Protein AF-X1B715-F1 (afdb_monomer_lite)

Sequence (62 aa):
MENNEPTTMPDELVERLKTTKNRAEIALLLIEINRMDLIYTVIEDLAYGVQIITDKFCVNSR

pLDDT: mean 86.21, std 17.03, range [41.88, 97.56]

Organism: NCBI:txid412755

Foldseek 3Di:
DPPPDPDPDDPVLVVLVVVLVVLVVVLVVCVVVVVPVCNVVSVVVNVVSVCVNCVPPVPPPD

Secondary structure (DSSP, 8-state):
-------PPPHHHHHHHHHHHHHHHHHHHHHHTT-HHHHHHHHHHHHHHHHHHIIIIIS---

Structure (mmCIF, N/CA/C/O backbone):
data_AF-X1B715-F1
#
_entry.id   AF-X1B715-F1
#
loop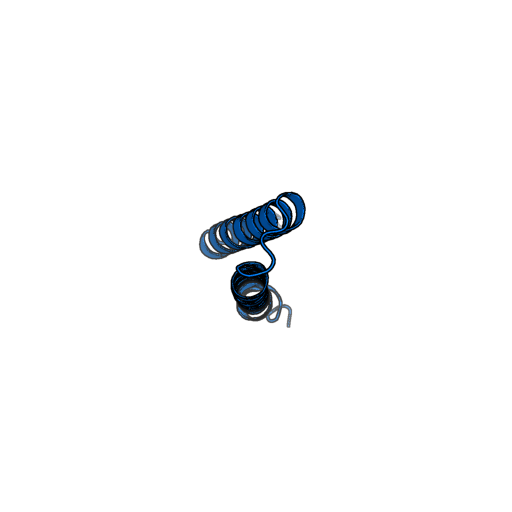_
_atom_site.group_PDB
_atom_site.id
_atom_site.type_symbol
_atom_site.label_atom_id
_atom_site.label_alt_id
_atom_site.label_comp_id
_atom_site.label_asym_id
_atom_site.label_entity_id
_atom_site.label_seq_id
_atom_site.pdbx_PDB_ins_code
_atom_site.Cartn_x
_atom_site.Cartn_y
_atom_site.Cartn_z
_atom_site.occupancy
_atom_site.B_iso_or_equiv
_atom_site.auth_seq_id
_atom_site.auth_comp_id
_atom_site.auth_asym_id
_atom_site.auth_atom_id
_atom_site.pdbx_PDB_model_num
ATOM 1 N N . MET A 1 1 ? 35.103 -12.473 -19.773 1.00 45.22 1 MET A N 1
ATOM 2 C CA . MET A 1 1 ? 34.621 -12.348 -18.385 1.00 45.22 1 MET A CA 1
ATOM 3 C C . MET A 1 1 ? 33.432 -11.417 -18.453 1.00 45.22 1 MET A C 1
ATOM 5 O O . MET A 1 1 ? 33.630 -10.236 -18.699 1.00 45.22 1 MET A O 1
ATOM 9 N N . GLU A 1 2 ? 32.219 -11.962 -18.417 1.00 43.38 2 GLU A N 1
ATOM 10 C CA . GLU A 1 2 ? 31.010 -11.140 -18.332 1.00 43.38 2 GLU A CA 1
ATOM 11 C C . GLU A 1 2 ? 30.984 -10.518 -16.936 1.00 43.38 2 GLU A C 1
ATOM 13 O O . GLU A 1 2 ? 30.926 -11.221 -15.926 1.00 43.38 2 GLU A O 1
ATOM 18 N N . ASN A 1 3 ? 31.142 -9.198 -16.888 1.00 42.69 3 ASN A N 1
ATOM 19 C CA . ASN A 1 3 ? 31.002 -8.429 -15.665 1.00 42.69 3 ASN A CA 1
ATOM 20 C C . ASN A 1 3 ? 29.517 -8.429 -15.296 1.00 42.69 3 ASN A C 1
ATOM 22 O O . ASN A 1 3 ? 28.728 -7.697 -15.887 1.00 42.69 3 ASN A O 1
ATOM 26 N N . ASN A 1 4 ? 29.139 -9.271 -14.335 1.00 51.78 4 ASN A N 1
ATOM 27 C CA . ASN A 1 4 ? 27.846 -9.186 -13.666 1.00 51.78 4 ASN A CA 1
ATOM 28 C C . ASN A 1 4 ? 27.865 -7.956 -12.751 1.00 51.78 4 ASN A C 1
ATOM 30 O O . ASN A 1 4 ? 28.091 -8.068 -11.545 1.00 51.78 4 ASN A O 1
ATOM 34 N N . GLU A 1 5 ? 27.705 -6.769 -13.333 1.00 55.75 5 GLU A N 1
ATOM 35 C CA . GLU A 1 5 ? 27.422 -5.575 -12.548 1.00 55.75 5 GLU A CA 1
ATOM 36 C C . GLU A 1 5 ? 26.055 -5.747 -11.868 1.00 55.75 5 GLU A C 1
ATOM 38 O O . GLU A 1 5 ? 25.095 -6.180 -12.517 1.00 55.75 5 GLU A O 1
ATOM 43 N N . PRO A 1 6 ? 25.937 -5.445 -10.563 1.00 54.53 6 PRO A N 1
ATOM 44 C CA . PRO A 1 6 ? 24.649 -5.457 -9.897 1.00 54.53 6 PRO A CA 1
ATOM 45 C C . PRO A 1 6 ? 23.786 -4.378 -10.548 1.00 54.53 6 PRO A C 1
ATOM 47 O O . PRO A 1 6 ? 24.072 -3.187 -10.444 1.00 54.53 6 PRO A O 1
ATOM 50 N N . THR A 1 7 ? 22.740 -4.805 -11.250 1.00 56.59 7 THR A N 1
ATOM 51 C CA . THR A 1 7 ? 21.753 -3.908 -11.843 1.00 56.59 7 THR A CA 1
ATOM 52 C C . THR A 1 7 ? 21.077 -3.172 -10.694 1.00 56.59 7 THR A C 1
ATOM 54 O O . THR A 1 7 ? 20.344 -3.764 -9.900 1.00 56.59 7 THR A O 1
ATOM 57 N N . THR A 1 8 ? 21.393 -1.889 -10.541 1.00 66.12 8 THR A N 1
ATOM 58 C CA . THR A 1 8 ? 20.775 -1.037 -9.530 1.00 66.12 8 THR A CA 1
ATOM 59 C C . THR A 1 8 ? 19.268 -1.017 -9.761 1.00 66.12 8 THR A C 1
ATOM 61 O O . THR A 1 8 ? 18.788 -0.858 -10.884 1.00 66.12 8 THR A O 1
ATOM 64 N N . MET A 1 9 ? 18.505 -1.252 -8.693 1.00 73.06 9 MET A N 1
ATOM 65 C CA . MET A 1 9 ? 17.048 -1.249 -8.763 1.00 73.06 9 MET A CA 1
ATOM 66 C C . MET A 1 9 ? 16.576 0.159 -9.172 1.00 73.06 9 MET A C 1
ATOM 68 O O . MET A 1 9 ? 17.104 1.126 -8.622 1.00 73.06 9 MET A O 1
ATOM 72 N N . PRO A 1 10 ? 15.620 0.309 -10.110 1.00 83.56 10 PRO A N 1
ATOM 73 C CA . PRO A 1 10 ? 15.185 1.632 -10.552 1.00 83.56 10 PRO A CA 1
ATOM 74 C C . PRO A 1 10 ? 14.680 2.480 -9.378 1.00 83.56 10 PRO A C 1
ATOM 76 O O . PRO A 1 10 ? 13.898 1.983 -8.566 1.00 83.56 10 PRO A O 1
ATOM 79 N N . ASP A 1 11 ? 15.055 3.762 -9.318 1.00 89.25 11 ASP A N 1
ATOM 80 C CA . ASP A 1 11 ? 14.650 4.678 -8.236 1.00 89.25 11 ASP A CA 1
ATOM 81 C C . ASP A 1 11 ? 13.120 4.734 -8.058 1.00 89.25 11 ASP A C 1
ATOM 83 O O . ASP A 1 11 ? 12.612 4.771 -6.937 1.00 89.25 11 ASP A O 1
ATOM 87 N N . GLU A 1 12 ? 12.362 4.648 -9.161 1.00 91.50 12 GLU A N 1
ATOM 88 C CA . GLU A 1 12 ? 10.895 4.576 -9.112 1.00 91.50 12 GLU A CA 1
ATOM 89 C C . GLU A 1 12 ? 10.405 3.329 -8.355 1.00 91.50 12 GLU A C 1
ATOM 91 O O . GLU A 1 12 ? 9.470 3.427 -7.561 1.00 91.50 12 GLU A O 1
ATOM 96 N N . LEU A 1 13 ? 11.027 2.161 -8.560 1.00 93.19 13 LEU A N 1
ATOM 97 C CA . LEU A 1 13 ? 10.636 0.926 -7.874 1.00 93.19 13 LEU A CA 1
ATOM 98 C C . LEU A 1 13 ? 10.901 1.032 -6.368 1.00 93.19 13 LEU A C 1
ATOM 100 O O . LEU A 1 13 ? 10.043 0.657 -5.568 1.00 93.19 13 LEU A O 1
ATOM 104 N N . VAL A 1 14 ? 12.045 1.597 -5.978 1.00 94.62 14 VAL A N 1
ATOM 105 C CA . VAL A 1 14 ? 12.394 1.811 -4.565 1.00 94.62 14 VAL A CA 1
ATOM 106 C C . VAL A 1 14 ? 11.364 2.711 -3.877 1.00 94.62 14 VAL A C 1
ATOM 108 O O . VAL A 1 14 ? 10.835 2.351 -2.821 1.00 94.62 14 VAL A O 1
ATOM 111 N N . GLU A 1 15 ? 11.008 3.840 -4.492 1.00 94.94 15 GLU A N 1
ATOM 112 C CA . GLU A 1 15 ? 10.008 4.764 -3.943 1.00 94.94 15 GLU A CA 1
ATOM 113 C C . GLU A 1 15 ? 8.610 4.132 -3.852 1.00 94.94 15 GLU A C 1
ATOM 115 O O . GL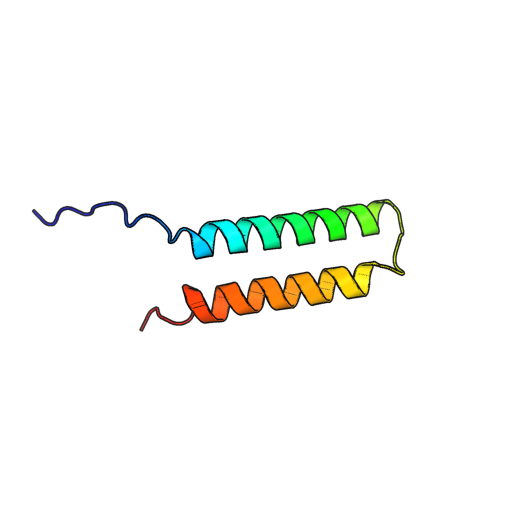U A 1 15 ? 7.895 4.302 -2.854 1.00 94.94 15 GLU A O 1
ATOM 120 N N . ARG A 1 16 ? 8.216 3.333 -4.852 1.00 95.19 16 ARG A N 1
ATOM 121 C CA . ARG A 1 16 ? 6.935 2.609 -4.842 1.00 95.19 16 ARG A CA 1
ATOM 122 C C . ARG A 1 16 ? 6.884 1.552 -3.747 1.00 95.19 16 ARG A C 1
ATOM 124 O O . ARG A 1 16 ? 5.880 1.484 -3.033 1.00 95.19 16 ARG A O 1
ATOM 131 N N . LEU A 1 17 ? 7.946 0.764 -3.580 1.00 95.88 17 LEU A N 1
ATOM 132 C CA . LEU A 1 17 ? 8.057 -0.236 -2.515 1.00 95.88 17 LEU A CA 1
ATOM 133 C C . LEU A 1 17 ? 7.977 0.423 -1.138 1.00 95.88 17 LEU A C 1
ATOM 135 O O . LEU A 1 17 ? 7.194 -0.015 -0.296 1.00 95.88 17 LEU A O 1
ATOM 139 N N . LYS A 1 18 ? 8.718 1.515 -0.927 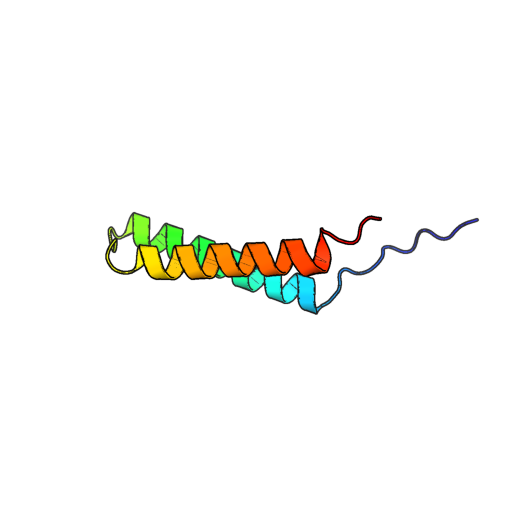1.00 96.50 18 LYS A N 1
ATOM 140 C CA . LYS A 1 18 ? 8.701 2.278 0.327 1.00 96.50 18 LYS A CA 1
ATOM 141 C C . LYS A 1 18 ? 7.310 2.825 0.642 1.00 96.50 18 LYS A C 1
ATOM 143 O O . LYS A 1 18 ? 6.801 2.621 1.740 1.00 96.50 18 LYS A O 1
ATOM 148 N N . THR A 1 19 ? 6.660 3.461 -0.330 1.00 96.00 19 THR A N 1
ATOM 149 C CA . THR A 1 19 ? 5.310 4.014 -0.145 1.00 96.00 19 THR A CA 1
ATOM 150 C C . THR A 1 19 ? 4.285 2.919 0.161 1.00 96.00 19 THR A C 1
ATOM 152 O O . THR A 1 19 ? 3.442 3.078 1.042 1.00 96.00 19 THR A O 1
ATOM 155 N N . THR A 1 20 ? 4.366 1.786 -0.539 1.00 97.06 20 THR A N 1
ATOM 156 C CA . THR A 1 20 ? 3.458 0.644 -0.345 1.00 97.06 20 THR A CA 1
ATOM 157 C C . THR A 1 20 ? 3.672 -0.005 1.023 1.00 97.06 20 THR A C 1
ATOM 159 O O . THR A 1 20 ? 2.703 -0.304 1.717 1.00 97.06 20 THR A O 1
ATOM 162 N N . LYS A 1 21 ? 4.928 -0.129 1.469 1.00 97.38 21 LYS A N 1
ATOM 163 C CA . LYS A 1 21 ? 5.263 -0.580 2.824 1.00 97.38 21 LYS A CA 1
ATOM 164 C C . LYS A 1 21 ? 4.668 0.340 3.893 1.00 97.38 21 LYS A C 1
ATOM 166 O O . LYS A 1 21 ? 4.011 -0.153 4.802 1.00 97.38 21 LYS A O 1
ATOM 171 N N . ASN A 1 22 ? 4.821 1.657 3.753 1.00 96.12 22 ASN A N 1
ATOM 172 C CA . ASN A 1 22 ? 4.256 2.614 4.709 1.00 96.12 22 ASN A CA 1
ATOM 173 C C . ASN A 1 22 ? 2.724 2.484 4.813 1.00 96.12 22 ASN A C 1
ATOM 175 O O . ASN A 1 22 ? 2.170 2.575 5.904 1.00 96.12 22 ASN A O 1
ATOM 179 N N . ARG A 1 23 ? 2.022 2.231 3.699 1.00 96.06 23 ARG A N 1
ATOM 180 C CA . ARG A 1 23 ? 0.568 1.973 3.717 1.00 96.06 23 ARG A CA 1
ATOM 181 C C . ARG A 1 23 ? 0.214 0.701 4.482 1.00 96.06 23 ARG A C 1
ATOM 183 O O . ARG A 1 23 ? -0.747 0.708 5.242 1.00 96.06 23 ARG A O 1
ATOM 190 N N . ALA A 1 24 ? 0.997 -0.366 4.318 1.00 97.50 24 ALA A N 1
ATOM 191 C CA . ALA A 1 24 ? 0.808 -1.595 5.084 1.00 97.50 24 ALA A CA 1
ATOM 192 C C . ALA A 1 24 ? 1.015 -1.360 6.591 1.00 97.50 24 ALA A C 1
ATOM 194 O O . ALA A 1 24 ? 0.218 -1.830 7.397 1.00 97.50 24 ALA A O 1
ATOM 195 N N . GLU A 1 25 ? 2.030 -0.581 6.972 1.00 97.56 25 GLU A N 1
ATOM 196 C CA . GLU A 1 25 ? 2.266 -0.194 8.371 1.00 97.56 25 GLU A CA 1
ATOM 197 C C . GLU A 1 25 ? 1.104 0.635 8.938 1.00 97.56 25 GLU A C 1
ATOM 199 O O . GLU A 1 25 ? 0.639 0.364 10.043 1.00 97.56 25 GLU A O 1
ATOM 204 N N . ILE A 1 26 ? 0.561 1.585 8.167 1.00 95.94 26 ILE A N 1
ATOM 205 C CA . ILE A 1 26 ? -0.634 2.347 8.562 1.00 95.94 26 ILE A CA 1
ATOM 206 C C . ILE A 1 26 ? -1.841 1.417 8.742 1.00 95.94 26 ILE A C 1
ATOM 208 O O . ILE A 1 26 ? -2.569 1.559 9.722 1.00 95.94 26 ILE A O 1
ATOM 212 N N . ALA A 1 27 ? -2.057 0.460 7.835 1.00 96.38 27 ALA A N 1
ATOM 213 C CA . ALA A 1 27 ? -3.157 -0.497 7.951 1.00 96.38 27 ALA A CA 1
ATOM 214 C C . ALA A 1 27 ? -3.056 -1.311 9.248 1.00 96.38 27 ALA A C 1
ATOM 216 O O . ALA A 1 27 ? -4.048 -1.450 9.961 1.00 96.38 27 ALA A O 1
ATOM 217 N N . LEU A 1 28 ? -1.854 -1.795 9.581 1.00 96.94 28 LEU A N 1
ATOM 218 C CA . LEU A 1 28 ? -1.598 -2.520 10.826 1.00 96.94 28 LEU A CA 1
ATOM 219 C C . LEU A 1 28 ? -1.883 -1.651 12.055 1.00 96.94 28 LEU A C 1
ATOM 221 O O . LEU A 1 28 ? -2.610 -2.086 12.943 1.00 96.94 28 LEU A O 1
ATOM 225 N N . LEU A 1 29 ? -1.410 -0.402 12.068 1.00 97.19 29 LEU A N 1
ATOM 226 C CA . LEU A 1 29 ? -1.692 0.533 13.160 1.00 97.19 29 LEU A CA 1
ATOM 227 C C . LEU A 1 29 ? -3.197 0.770 13.334 1.00 97.19 29 LEU A C 1
ATOM 229 O O . LEU A 1 29 ? -3.686 0.764 14.459 1.00 97.19 29 LEU A O 1
ATOM 233 N N . LEU A 1 30 ? -3.948 0.944 12.239 1.00 96.31 30 LEU A N 1
ATOM 234 C CA . LEU A 1 30 ? -5.403 1.127 12.288 1.00 96.31 30 LEU A CA 1
ATOM 235 C C . LEU A 1 30 ? -6.127 -0.091 12.876 1.00 96.31 30 LEU A C 1
ATOM 237 O O . LEU A 1 30 ? -7.091 0.092 13.622 1.00 96.31 30 LEU A O 1
ATOM 241 N N . ILE A 1 31 ? -5.657 -1.307 12.576 1.00 95.88 31 ILE A N 1
ATOM 242 C CA . ILE A 1 31 ? -6.161 -2.546 13.190 1.00 95.88 31 ILE A CA 1
ATOM 243 C C . ILE A 1 31 ? -5.886 -2.533 14.694 1.00 95.88 31 ILE A C 1
ATOM 245 O O . ILE A 1 31 ? -6.802 -2.768 15.481 1.00 95.88 31 ILE A O 1
ATOM 249 N N . GLU A 1 32 ? -4.652 -2.223 15.099 1.00 97.56 32 GLU A N 1
ATOM 250 C CA . GLU A 1 32 ? -4.239 -2.201 16.508 1.00 97.56 32 GLU A CA 1
ATOM 251 C C . GLU A 1 32 ? -5.070 -1.222 17.346 1.00 97.56 32 GLU A C 1
ATOM 253 O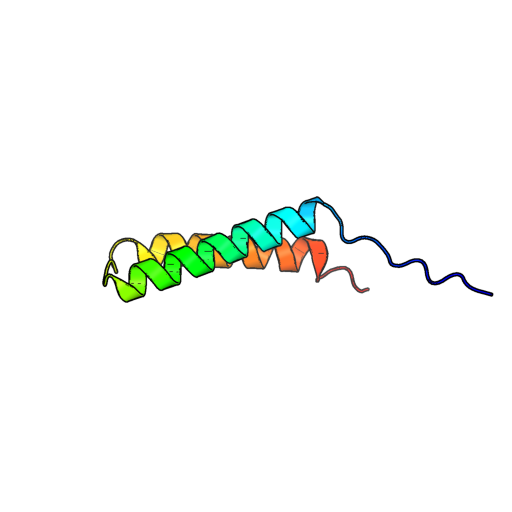 O . GLU A 1 32 ? -5.456 -1.542 18.470 1.00 97.56 32 GLU A O 1
ATOM 258 N N . ILE A 1 33 ? -5.407 -0.053 16.791 1.00 97.19 33 ILE A N 1
ATOM 259 C CA . ILE A 1 33 ? -6.242 0.954 17.468 1.00 97.19 33 ILE A CA 1
ATOM 260 C C . ILE A 1 33 ? -7.749 0.791 17.198 1.00 97.19 33 ILE A C 1
ATOM 262 O O . ILE A 1 33 ? -8.533 1.668 17.565 1.00 97.19 33 ILE A O 1
ATOM 266 N N . ASN A 1 34 ? -8.165 -0.305 16.554 1.00 95.19 34 ASN A N 1
ATOM 267 C CA . ASN A 1 34 ? -9.555 -0.632 16.217 1.00 95.19 34 ASN A CA 1
ATOM 268 C C . ASN A 1 34 ? -10.298 0.467 15.416 1.00 95.19 34 ASN A C 1
ATOM 270 O O . ASN A 1 34 ? -11.496 0.698 15.593 1.00 95.19 34 ASN A O 1
ATOM 274 N N . ARG A 1 35 ? -9.595 1.164 14.513 1.00 95.62 35 ARG A N 1
ATOM 275 C CA . ARG A 1 35 ? -10.152 2.196 13.615 1.00 95.62 35 ARG A CA 1
ATOM 276 C C . ARG A 1 35 ? -10.576 1.604 12.273 1.00 95.62 35 ARG A C 1
ATOM 278 O O . ARG A 1 35 ? -10.059 1.940 11.208 1.00 95.62 35 ARG A O 1
ATOM 285 N N . MET A 1 36 ? -11.553 0.704 12.349 1.00 92.12 36 MET A N 1
ATOM 286 C CA . MET A 1 36 ? -12.078 -0.049 11.203 1.00 92.12 36 MET A CA 1
ATOM 287 C C . MET A 1 36 ? -12.795 0.825 10.162 1.00 92.12 36 MET A C 1
ATOM 289 O O . MET A 1 36 ? -12.989 0.395 9.032 1.00 92.12 36 MET A O 1
ATOM 293 N N . ASP A 1 37 ? -13.171 2.056 10.505 1.00 94.88 37 ASP A N 1
ATOM 294 C CA . ASP A 1 37 ? -13.751 3.030 9.576 1.00 94.88 37 ASP A CA 1
ATOM 295 C C . ASP A 1 37 ? -12.754 3.501 8.505 1.00 94.88 37 ASP A C 1
ATOM 297 O O . ASP A 1 37 ? -13.153 3.822 7.389 1.00 94.88 37 ASP A O 1
ATOM 301 N N . LEU A 1 38 ? -11.457 3.504 8.826 1.00 93.56 38 LEU A N 1
ATOM 302 C CA . LEU A 1 38 ? -10.393 3.963 7.928 1.00 93.56 38 LEU A CA 1
ATOM 303 C C . LEU A 1 38 ? -9.684 2.820 7.194 1.00 93.56 38 LEU A C 1
ATOM 305 O O . LEU A 1 38 ? -8.936 3.064 6.248 1.00 93.56 38 LEU A O 1
ATOM 309 N N . ILE A 1 39 ? -9.897 1.573 7.622 1.00 93.56 39 ILE A N 1
ATOM 310 C CA . ILE A 1 39 ? -9.119 0.434 7.129 1.00 93.56 39 ILE A CA 1
ATOM 311 C C . ILE A 1 39 ? -9.376 0.144 5.652 1.00 93.56 39 ILE A C 1
ATOM 313 O O . ILE A 1 39 ? -8.438 -0.153 4.920 1.00 93.56 39 ILE A O 1
ATOM 317 N N . TYR A 1 40 ? -10.625 0.279 5.202 1.00 91.50 40 TYR A N 1
ATOM 318 C CA . TYR A 1 40 ? -11.006 -0.015 3.823 1.00 91.50 40 TYR A CA 1
ATOM 319 C C . TYR A 1 40 ? -10.238 0.860 2.833 1.00 91.50 40 TYR A C 1
ATOM 321 O O . TYR A 1 40 ? -9.653 0.333 1.891 1.00 91.50 40 TYR A O 1
ATOM 329 N N . THR A 1 41 ? -10.151 2.163 3.108 1.00 93.75 41 THR A N 1
ATOM 330 C CA . THR A 1 41 ? -9.401 3.115 2.282 1.00 93.75 41 THR A CA 1
ATOM 331 C C . THR A 1 41 ? -7.923 2.741 2.193 1.00 93.75 41 THR A C 1
ATOM 333 O O . THR A 1 41 ? -7.342 2.735 1.112 1.00 93.75 41 THR A O 1
ATOM 336 N N . VAL A 1 42 ? -7.300 2.385 3.321 1.00 94.81 42 VAL A N 1
ATOM 337 C CA . VAL A 1 42 ? -5.868 2.049 3.336 1.00 94.81 42 VAL A CA 1
ATOM 338 C C . VAL A 1 42 ? -5.590 0.719 2.632 1.00 94.81 42 VAL A C 1
ATOM 340 O O . VAL A 1 42 ? -4.570 0.588 1.956 1.00 94.81 42 VAL A O 1
ATOM 343 N N . ILE A 1 43 ? -6.490 -0.260 2.748 1.00 94.19 43 ILE A N 1
ATOM 344 C CA . ILE A 1 43 ? -6.370 -1.541 2.043 1.00 94.19 43 ILE A CA 1
ATOM 345 C C . ILE A 1 43 ? -6.539 -1.363 0.529 1.00 94.19 43 ILE A C 1
ATOM 347 O O . ILE A 1 43 ? -5.787 -1.975 -0.230 1.00 94.19 43 ILE A O 1
ATOM 351 N N . GLU A 1 44 ? -7.463 -0.512 0.080 1.00 95.75 44 GLU A N 1
ATOM 352 C CA . GLU A 1 44 ? -7.620 -0.178 -1.341 1.00 95.75 44 GLU A CA 1
ATOM 353 C C . GLU A 1 44 ? -6.353 0.491 -1.902 1.00 95.75 44 GLU A C 1
ATOM 355 O O . GLU A 1 44 ? -5.797 0.040 -2.907 1.00 95.75 44 GLU A O 1
ATOM 360 N N . ASP A 1 45 ? -5.816 1.486 -1.191 1.00 95.56 45 ASP A N 1
ATOM 361 C CA . ASP A 1 45 ? -4.559 2.155 -1.545 1.00 95.56 45 ASP A CA 1
ATOM 362 C C . ASP A 1 45 ? -3.360 1.192 -1.582 1.00 95.56 45 ASP A C 1
ATOM 364 O O . ASP A 1 45 ? -2.452 1.327 -2.415 1.00 95.56 45 ASP A O 1
ATOM 368 N N . LEU A 1 46 ? -3.327 0.224 -0.660 1.00 96.62 46 LEU A N 1
ATOM 369 C CA . LEU A 1 46 ? -2.302 -0.813 -0.611 1.00 96.62 46 LEU A CA 1
ATOM 370 C C . LEU A 1 46 ? -2.405 -1.736 -1.829 1.00 96.62 46 LEU A C 1
ATOM 372 O O . LEU A 1 46 ? -1.393 -1.976 -2.489 1.00 96.62 46 LEU A O 1
ATOM 376 N N . ALA A 1 47 ? -3.611 -2.210 -2.151 1.00 96.12 47 ALA A N 1
ATOM 377 C CA . ALA A 1 47 ? -3.860 -3.071 -3.303 1.00 96.12 47 ALA A CA 1
ATOM 378 C C . ALA A 1 47 ? -3.445 -2.384 -4.612 1.00 96.12 47 ALA A C 1
ATOM 380 O O . ALA A 1 47 ? -2.727 -2.974 -5.421 1.00 96.12 47 ALA A O 1
ATOM 381 N N . TYR A 1 48 ? -3.801 -1.108 -4.775 1.00 95.50 48 TYR A N 1
ATOM 382 C C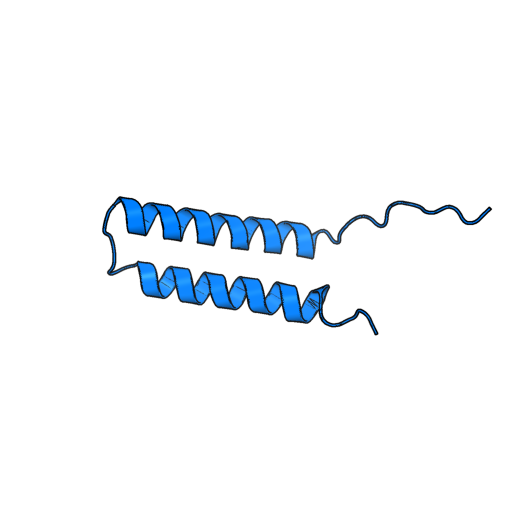A . TYR A 1 48 ? -3.395 -0.316 -5.933 1.00 95.50 48 TYR A CA 1
ATOM 383 C C . TYR A 1 48 ? -1.870 -0.136 -6.017 1.00 95.50 48 TYR A C 1
ATOM 385 O O . TYR A 1 48 ? -1.272 -0.264 -7.088 1.00 95.50 48 TYR A O 1
ATOM 393 N N . GLY A 1 49 ? -1.211 0.118 -4.880 1.00 94.75 49 GLY A N 1
ATOM 394 C CA . GLY A 1 49 ? 0.250 0.200 -4.805 1.00 94.75 49 GLY A CA 1
ATOM 395 C C . GLY A 1 49 ? 0.941 -1.092 -5.245 1.00 94.75 49 GLY A C 1
ATOM 396 O O . GLY A 1 49 ? 1.869 -1.043 -6.055 1.00 94.75 49 GLY A O 1
ATOM 397 N N . VAL A 1 50 ? 0.455 -2.240 -4.763 1.00 96.19 50 VAL A N 1
ATOM 398 C CA . VAL A 1 50 ? 0.952 -3.568 -5.157 1.00 96.19 50 VAL A CA 1
ATOM 399 C C . VAL A 1 50 ? 0.750 -3.798 -6.650 1.00 96.19 50 VAL A C 1
ATOM 401 O O . VAL A 1 50 ? 1.702 -4.180 -7.326 1.00 96.19 50 VAL A O 1
ATOM 404 N N . GLN A 1 51 ? -0.438 -3.500 -7.180 1.00 95.31 51 GLN A N 1
ATOM 405 C CA . GLN A 1 51 ? -0.734 -3.689 -8.597 1.00 95.31 51 GLN A CA 1
ATOM 406 C C . GLN A 1 51 ? 0.219 -2.892 -9.496 1.00 95.31 51 GLN A C 1
ATOM 408 O O . GLN A 1 51 ? 0.792 -3.463 -10.418 1.00 95.31 51 GLN A O 1
ATOM 413 N N . ILE A 1 52 ? 0.474 -1.610 -9.197 1.00 93.44 52 ILE A N 1
ATOM 414 C CA . ILE A 1 52 ? 1.446 -0.806 -9.960 1.00 93.44 52 ILE A CA 1
ATOM 415 C C . ILE A 1 52 ? 2.825 -1.466 -9.963 1.00 93.44 52 ILE A C 1
ATOM 417 O O . ILE A 1 52 ? 3.492 -1.492 -11.000 1.00 93.44 52 ILE A O 1
ATOM 421 N N . ILE A 1 53 ? 3.275 -1.953 -8.802 1.00 94.69 53 ILE A N 1
ATOM 422 C CA . ILE A 1 53 ? 4.589 -2.584 -8.680 1.00 94.69 53 ILE A CA 1
ATOM 423 C C . ILE A 1 53 ? 4.643 -3.838 -9.552 1.00 94.69 53 ILE A C 1
ATOM 425 O O . ILE A 1 53 ? 5.574 -3.999 -10.342 1.00 94.69 53 ILE A O 1
ATOM 429 N N . THR A 1 54 ? 3.630 -4.697 -9.440 1.00 93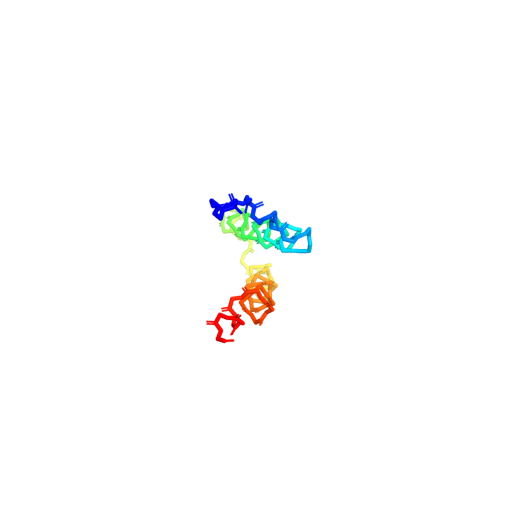.44 54 THR A N 1
ATOM 430 C CA . THR A 1 54 ? 3.543 -5.933 -10.213 1.00 93.44 54 THR A CA 1
ATOM 431 C C . THR A 1 54 ? 3.501 -5.643 -11.712 1.00 93.44 54 THR A C 1
ATOM 433 O O . THR A 1 54 ? 4.363 -6.130 -12.443 1.00 93.44 54 THR A O 1
ATOM 436 N N . ASP A 1 55 ? 2.579 -4.793 -12.161 1.00 91.81 55 ASP A N 1
ATOM 437 C CA . ASP A 1 55 ? 2.349 -4.507 -13.579 1.00 91.81 55 ASP A CA 1
ATOM 438 C C . ASP A 1 55 ? 3.575 -3.880 -14.251 1.00 91.81 55 ASP A C 1
ATOM 440 O O . ASP A 1 55 ? 3.940 -4.258 -15.364 1.00 91.81 55 ASP A O 1
ATOM 444 N N . LYS A 1 56 ? 4.247 -2.935 -13.582 1.00 90.31 56 LYS A N 1
ATOM 445 C CA . LYS A 1 56 ? 5.387 -2.226 -14.178 1.00 90.31 56 LYS A CA 1
ATOM 446 C C . LYS A 1 56 ? 6.707 -2.978 -14.073 1.00 90.31 56 LYS A C 1
ATOM 448 O O . LYS A 1 56 ? 7.521 -2.892 -14.991 1.00 90.31 56 LYS A O 1
ATOM 453 N N . PHE A 1 57 ? 6.952 -3.652 -12.952 1.00 89.81 57 PHE A N 1
ATOM 454 C CA . PHE A 1 57 ? 8.292 -4.143 -12.615 1.00 89.81 57 PHE A CA 1
ATOM 455 C C . PHE A 1 57 ? 8.389 -5.667 -12.523 1.00 89.81 57 PHE A C 1
ATOM 457 O O . PHE A 1 57 ? 9.497 -6.193 -12.560 1.00 89.81 57 PHE A O 1
ATOM 464 N N . CYS A 1 58 ? 7.267 -6.389 -12.433 1.00 84.94 58 CYS A N 1
ATOM 465 C CA . CYS A 1 58 ? 7.265 -7.854 -12.346 1.00 84.94 58 CYS A CA 1
ATOM 466 C C . CYS A 1 58 ? 6.736 -8.544 -13.612 1.00 84.94 58 CYS A C 1
ATOM 468 O O . CYS A 1 58 ? 7.067 -9.703 -13.844 1.00 84.94 58 CYS A O 1
ATOM 470 N N . VAL A 1 59 ? 5.932 -7.868 -14.441 1.00 78.81 59 VAL A N 1
ATOM 471 C CA . VAL A 1 59 ? 5.306 -8.497 -15.623 1.00 78.81 59 VAL A CA 1
ATOM 472 C C . VAL A 1 59 ? 6.227 -8.516 -16.863 1.00 78.81 59 VAL A C 1
ATOM 474 O O . VAL A 1 59 ? 5.994 -9.301 -17.777 1.00 78.81 59 VAL A O 1
ATOM 477 N N . ASN A 1 60 ? 7.351 -7.787 -16.868 1.00 55.00 60 ASN A N 1
ATOM 478 C CA . ASN A 1 60 ? 8.298 -7.737 -18.001 1.00 55.00 60 ASN A CA 1
ATOM 479 C C . ASN A 1 60 ? 9.523 -8.669 -17.870 1.00 55.00 60 ASN A C 1
ATOM 481 O O . ASN A 1 60 ? 10.625 -8.321 -18.282 1.00 55.00 60 ASN A O 1
ATOM 485 N N . SER A 1 61 ? 9.353 -9.875 -17.324 1.00 50.97 61 SER A N 1
ATOM 486 C CA . SER A 1 61 ? 10.380 -10.936 -17.374 1.00 50.97 61 SER A CA 1
ATOM 487 C C . SER A 1 61 ? 10.247 -11.862 -18.598 1.00 50.97 61 SER A C 1
ATOM 489 O O . SER A 1 61 ? 10.531 -13.054 -18.486 1.00 50.97 61 SER A O 1
ATOM 491 N N . ARG A 1 62 ? 9.776 -11.364 -19.749 1.00 41.88 62 ARG A N 1
ATOM 492 C CA . ARG A 1 62 ? 9.667 -12.139 -20.999 1.00 41.88 62 ARG A CA 1
ATOM 493 C C . ARG A 1 62 ? 10.397 -11.472 -22.148 1.00 41.88 62 ARG A C 1
ATOM 495 O O . ARG A 1 62 ? 10.271 -10.237 -22.263 1.00 41.88 62 ARG A O 1
#

Radius of gyration: 15.94 Å; chains: 1; bounding box: 48×17×38 Å